Protein AF-A0A840RP05-F1 (afdb_monomer_lite)

Structure (mmCIF, N/CA/C/O backbone):
data_AF-A0A840RP05-F1
#
_entry.id   AF-A0A840RP05-F1
#
loop_
_atom_site.group_PDB
_atom_site.id
_atom_site.type_symbol
_atom_site.label_atom_id
_atom_site.label_alt_id
_atom_site.label_comp_id
_atom_site.label_asym_id
_atom_site.label_entity_id
_atom_site.label_seq_id
_atom_site.pdbx_PDB_ins_code
_atom_site.Cartn_x
_atom_site.Cartn_y
_atom_site.Cartn_z
_atom_site.occupancy
_atom_site.B_iso_or_equiv
_atom_site.auth_seq_id
_atom_site.auth_comp_id
_atom_site.auth_asym_id
_atom_site.auth_atom_id
_atom_site.pdbx_PDB_model_num
ATOM 1 N N . MET A 1 1 ? -6.472 -7.101 26.643 1.00 40.25 1 MET A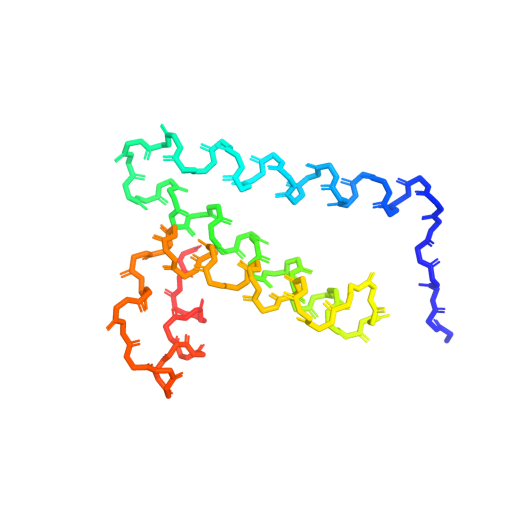 N 1
ATOM 2 C CA . MET A 1 1 ? -7.346 -5.989 26.201 1.00 40.25 1 MET A CA 1
ATOM 3 C C . MET A 1 1 ? -6.781 -5.419 24.912 1.00 40.25 1 MET A C 1
ATOM 5 O O . MET A 1 1 ? -5.646 -4.962 24.934 1.00 40.25 1 MET A O 1
ATOM 9 N N . ARG A 1 2 ? -7.523 -5.466 23.797 1.00 50.47 2 ARG A N 1
ATOM 10 C CA . ARG A 1 2 ? -7.184 -4.658 22.614 1.00 50.47 2 ARG A CA 1
ATOM 11 C C . ARG A 1 2 ? -7.415 -3.200 23.011 1.00 50.47 2 ARG A C 1
ATOM 13 O O . ARG A 1 2 ? -8.557 -2.827 23.258 1.00 50.47 2 ARG A O 1
ATOM 20 N N . LYS A 1 3 ? -6.351 -2.410 23.170 1.00 59.75 3 LYS A N 1
ATOM 21 C CA . LYS A 1 3 ? -6.505 -0.955 23.239 1.00 59.75 3 LYS A CA 1
ATOM 22 C C . LYS A 1 3 ? -6.915 -0.515 21.839 1.00 59.75 3 LYS A C 1
ATOM 24 O O . LYS A 1 3 ? -6.154 -0.705 20.895 1.00 59.75 3 LYS A O 1
ATOM 29 N N . ASN A 1 4 ? -8.146 -0.037 21.704 1.00 71.69 4 ASN A N 1
ATOM 30 C CA . ASN A 1 4 ? -8.546 0.658 20.492 1.00 71.69 4 ASN A CA 1
ATOM 31 C C . ASN A 1 4 ? -7.745 1.958 20.425 1.00 71.69 4 ASN A C 1
ATOM 33 O O . ASN A 1 4 ? -7.582 2.615 21.454 1.00 71.69 4 ASN A O 1
ATOM 37 N N . LEU A 1 5 ? -7.245 2.283 19.234 1.00 73.12 5 LEU A N 1
ATOM 38 C CA . LEU A 1 5 ? -6.557 3.544 18.981 1.00 73.12 5 LEU A CA 1
ATOM 39 C C . LEU A 1 5 ? -7.467 4.721 19.366 1.00 73.12 5 LEU A C 1
ATOM 41 O O . LEU A 1 5 ? -8.680 4.669 19.113 1.00 73.12 5 LEU A O 1
ATOM 45 N N . SER A 1 6 ? -6.893 5.770 19.953 1.00 84.31 6 SER A N 1
ATOM 46 C CA . SER A 1 6 ? -7.590 7.034 20.198 1.00 84.31 6 SER A CA 1
ATOM 47 C C . SER A 1 6 ? -8.016 7.691 18.878 1.00 84.31 6 SER A C 1
ATOM 49 O O . SER A 1 6 ? -7.620 7.269 17.788 1.00 84.31 6 SER A O 1
ATOM 51 N N . ILE A 1 7 ? -8.857 8.726 18.945 1.00 83.25 7 ILE A N 1
ATOM 52 C CA . ILE A 1 7 ? -9.263 9.463 17.739 1.00 83.25 7 ILE A CA 1
ATOM 53 C C . ILE A 1 7 ? -8.040 10.112 17.080 1.00 83.25 7 ILE A C 1
ATOM 55 O O . ILE A 1 7 ? -7.891 10.024 15.865 1.00 83.25 7 ILE A O 1
ATOM 59 N N . GLU A 1 8 ? -7.146 10.690 17.876 1.00 87.81 8 GLU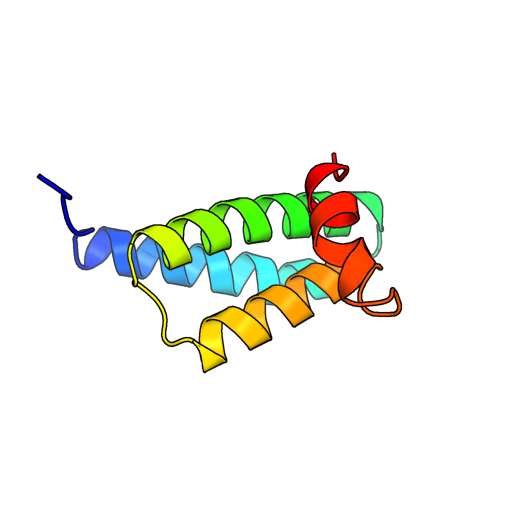 A N 1
ATOM 60 C CA . GLU A 1 8 ? -5.898 11.309 17.430 1.00 87.81 8 GLU A CA 1
ATOM 61 C C . GLU A 1 8 ? -4.975 10.285 16.760 1.00 87.81 8 GLU A C 1
ATOM 63 O O . GLU A 1 8 ? -4.486 10.525 15.659 1.00 87.81 8 GLU A O 1
ATOM 68 N N . GLU A 1 9 ? -4.800 9.105 17.364 1.00 83.25 9 GLU A N 1
ATOM 69 C CA . GLU A 1 9 ? -3.989 8.026 16.786 1.00 83.25 9 GLU A CA 1
ATOM 70 C C . GLU A 1 9 ? -4.575 7.521 15.457 1.00 83.25 9 GLU A C 1
ATOM 72 O O . GLU A 1 9 ? -3.836 7.230 14.517 1.00 83.25 9 GLU A O 1
ATOM 77 N N . ARG A 1 10 ? -5.908 7.447 15.343 1.00 81.06 10 ARG A N 1
ATOM 78 C CA . ARG A 1 10 ? -6.589 7.069 14.093 1.00 81.06 10 ARG A CA 1
ATOM 79 C C . ARG A 1 10 ? -6.454 8.136 13.012 1.00 81.06 10 ARG A C 1
ATOM 81 O O . ARG A 1 10 ? -6.326 7.780 11.843 1.00 81.06 10 ARG A O 1
ATOM 88 N N . LEU A 1 11 ? -6.505 9.416 13.381 1.00 84.88 11 LEU A N 1
ATOM 89 C CA . LEU A 1 11 ? -6.292 10.522 12.448 1.00 84.88 11 LEU A CA 1
ATOM 90 C C . LEU A 1 11 ? -4.863 10.499 11.906 1.00 84.88 11 LEU A C 1
ATOM 92 O O . LEU A 1 11 ? -4.697 10.475 10.691 1.00 84.88 11 LEU A O 1
ATOM 96 N N . LEU A 1 12 ? -3.865 10.382 12.785 1.00 86.69 12 LEU A N 1
ATOM 97 C CA . LEU A 1 12 ? -2.456 10.299 12.394 1.00 86.69 12 LEU A CA 1
ATOM 98 C C . LEU A 1 12 ? -2.167 9.070 11.517 1.00 86.69 12 LEU A C 1
ATOM 100 O O . LEU A 1 12 ? -1.447 9.155 10.523 1.00 86.69 12 LEU A O 1
ATOM 104 N N . PHE A 1 13 ? -2.760 7.923 11.856 1.00 84.62 13 PHE A N 1
ATOM 105 C CA . PHE A 1 13 ? -2.667 6.712 11.043 1.00 84.62 13 PHE A CA 1
ATOM 106 C C . PHE A 1 13 ? -3.235 6.923 9.631 1.00 84.62 13 PHE A C 1
ATOM 108 O O . PHE A 1 13 ? -2.601 6.539 8.649 1.00 84.62 13 PHE A O 1
ATOM 115 N N . ASN A 1 14 ? -4.409 7.551 9.520 1.00 84.38 14 ASN A N 1
ATOM 116 C CA . ASN A 1 14 ? -5.034 7.831 8.228 1.00 84.38 14 ASN A CA 1
ATOM 117 C C . ASN A 1 14 ? -4.252 8.872 7.415 1.00 84.38 14 ASN A C 1
ATOM 119 O O . ASN A 1 14 ? -4.119 8.700 6.209 1.00 84.38 14 ASN A O 1
ATOM 123 N N . GLU A 1 15 ? -3.728 9.917 8.055 1.00 89.44 15 GLU A N 1
ATOM 124 C CA . GLU A 1 15 ? -2.863 10.920 7.420 1.00 89.44 15 GLU A CA 1
ATOM 125 C C . GLU A 1 15 ? -1.608 10.261 6.838 1.00 89.44 15 GLU A C 1
ATOM 127 O O . GLU A 1 15 ? -1.325 10.411 5.654 1.00 89.44 15 GLU A O 1
ATOM 132 N N . THR A 1 16 ? -0.950 9.404 7.622 1.00 87.44 16 THR A N 1
ATOM 133 C CA . THR A 1 16 ? 0.240 8.663 7.177 1.00 87.44 16 THR A CA 1
ATOM 134 C C . THR A 1 16 ? -0.068 7.742 5.989 1.00 87.44 16 THR A C 1
ATOM 136 O O . THR A 1 16 ? 0.721 7.660 5.049 1.00 87.44 16 THR A O 1
ATOM 139 N N . LEU A 1 17 ? -1.218 7.050 6.004 1.00 87.94 17 LEU A N 1
ATOM 140 C CA . LEU A 1 17 ? -1.663 6.235 4.866 1.00 87.94 17 LEU A CA 1
ATOM 141 C C . LEU A 1 17 ? -1.885 7.090 3.615 1.00 87.94 17 LEU A C 1
ATOM 143 O O . LEU A 1 17 ? -1.439 6.712 2.534 1.00 87.94 17 LEU A O 1
ATOM 147 N N . LEU A 1 18 ? -2.582 8.220 3.755 1.00 88.12 18 LEU A N 1
ATOM 148 C CA . LEU A 1 18 ? -2.882 9.116 2.641 1.00 88.12 18 LEU A CA 1
ATOM 149 C C . LEU A 1 18 ? -1.608 9.701 2.036 1.00 88.12 18 LEU A C 1
ATOM 151 O O . LEU A 1 18 ? -1.466 9.672 0.816 1.00 88.12 18 LEU A O 1
ATOM 155 N N . ASP A 1 19 ? -0.666 10.149 2.862 1.00 89.12 19 ASP A N 1
ATOM 156 C CA . ASP A 1 19 ? 0.619 10.664 2.393 1.00 89.12 19 ASP A CA 1
ATOM 157 C C . ASP A 1 19 ? 1.410 9.600 1.631 1.00 89.12 19 ASP A C 1
ATOM 159 O O . ASP A 1 19 ? 1.878 9.850 0.520 1.00 89.12 19 ASP A O 1
ATOM 163 N N . ALA A 1 20 ? 1.513 8.387 2.177 1.00 88.50 20 ALA A N 1
ATOM 164 C CA . ALA A 1 20 ? 2.206 7.288 1.511 1.00 88.50 20 ALA A CA 1
ATOM 165 C C . ALA A 1 20 ? 1.597 6.971 0.132 1.00 88.50 20 ALA A C 1
ATOM 167 O O . ALA A 1 20 ? 2.324 6.733 -0.831 1.00 88.50 20 ALA A O 1
ATOM 168 N N . ILE A 1 21 ? 0.270 7.015 0.006 1.00 89.06 21 ILE A N 1
ATOM 169 C CA . ILE A 1 21 ? -0.429 6.767 -1.262 1.00 89.06 21 ILE A CA 1
ATOM 170 C C . ILE A 1 21 ? -0.214 7.907 -2.256 1.00 89.06 21 ILE A C 1
ATOM 172 O O . ILE A 1 21 ? 0.137 7.653 -3.408 1.00 89.06 21 ILE A O 1
ATOM 176 N N . LEU A 1 22 ? -0.442 9.150 -1.825 1.00 89.50 22 LEU A N 1
ATOM 177 C CA . LEU A 1 22 ? -0.395 10.323 -2.695 1.00 89.50 22 LEU A CA 1
ATOM 178 C C . LEU A 1 22 ? 1.027 10.582 -3.185 1.00 89.50 22 LEU A C 1
ATOM 180 O O . LEU A 1 22 ? 1.255 10.741 -4.383 1.00 89.50 22 LEU A O 1
ATOM 184 N N . TRP A 1 23 ? 1.991 10.587 -2.267 1.00 88.81 23 TRP A N 1
ATOM 185 C CA . TRP A 1 23 ? 3.376 10.907 -2.593 1.00 88.81 23 TRP A CA 1
ATOM 186 C C . TRP A 1 23 ? 4.119 9.714 -3.175 1.00 88.81 23 TRP A C 1
ATOM 188 O O . TRP A 1 23 ? 4.937 9.900 -4.071 1.00 88.81 23 TRP A O 1
ATOM 198 N N . GLY A 1 24 ? 3.803 8.487 -2.745 1.00 91.00 24 GLY A N 1
ATOM 199 C CA . GLY A 1 24 ? 4.440 7.278 -3.267 1.00 91.00 24 GLY A CA 1
ATOM 200 C C . GLY A 1 24 ? 4.295 7.139 -4.782 1.00 91.00 24 GLY A C 1
ATOM 201 O O . GLY A 1 24 ? 5.232 6.717 -5.455 1.00 91.00 24 GLY A O 1
ATOM 202 N N . GLN A 1 25 ? 3.152 7.544 -5.343 1.00 88.06 25 GLN A N 1
ATOM 203 C CA . GLN A 1 25 ? 2.905 7.486 -6.789 1.00 88.06 25 GLN A CA 1
ATOM 204 C C . GLN A 1 25 ? 3.748 8.479 -7.596 1.00 88.06 25 GLN A C 1
ATOM 206 O O . GLN A 1 25 ? 3.954 8.267 -8.789 1.00 88.06 25 GLN A O 1
ATOM 211 N N . LEU A 1 26 ? 4.236 9.541 -6.954 1.00 92.19 26 LEU A N 1
ATOM 212 C CA . LEU A 1 26 ? 5.031 10.599 -7.578 1.00 92.19 26 LEU A CA 1
ATOM 213 C C . LEU A 1 26 ? 6.540 10.323 -7.520 1.00 92.19 26 LEU A C 1
ATOM 215 O O . LEU A 1 26 ? 7.324 11.122 -8.024 1.00 92.19 26 LEU A O 1
ATOM 219 N N . LEU A 1 27 ? 6.960 9.217 -6.899 1.00 92.19 27 LEU A N 1
ATOM 220 C CA . LEU A 1 27 ? 8.367 8.838 -6.822 1.00 92.19 27 LEU A CA 1
ATOM 221 C C . LEU A 1 27 ? 8.816 8.159 -8.121 1.00 92.19 27 LEU A C 1
ATOM 223 O O . LEU A 1 27 ? 8.257 7.140 -8.532 1.00 92.19 27 LEU A O 1
ATOM 227 N N . ASP A 1 28 ? 9.889 8.673 -8.717 1.00 92.25 28 ASP A N 1
ATOM 228 C CA . ASP A 1 28 ? 10.458 8.115 -9.949 1.00 92.25 28 ASP A CA 1
ATOM 229 C C . ASP A 1 28 ? 11.251 6.822 -9.699 1.00 92.25 28 ASP A C 1
ATOM 231 O O . ASP A 1 28 ? 11.300 5.929 -10.550 1.00 92.25 28 ASP A O 1
ATOM 235 N N . GLU A 1 29 ? 11.877 6.688 -8.525 1.00 94.56 29 GLU A N 1
ATOM 236 C CA . GLU A 1 29 ? 12.748 5.553 -8.223 1.00 94.56 29 GLU A CA 1
ATOM 237 C C . GLU A 1 29 ? 11.936 4.328 -7.751 1.00 94.56 29 GLU A C 1
ATOM 239 O O . GLU A 1 29 ? 11.295 4.373 -6.694 1.00 94.56 29 GLU A O 1
ATOM 244 N N . PRO A 1 30 ? 12.008 3.176 -8.452 1.00 91.81 30 PRO A N 1
ATOM 245 C CA . PRO A 1 30 ? 11.280 1.966 -8.060 1.00 91.81 30 PRO A CA 1
ATOM 246 C C . PRO A 1 30 ? 11.610 1.478 -6.646 1.00 91.81 30 PRO A C 1
ATOM 248 O O . PRO A 1 30 ? 10.728 0.993 -5.946 1.00 91.81 30 PRO A O 1
ATOM 251 N N . LYS A 1 31 ? 12.861 1.642 -6.198 1.00 92.44 31 LYS A N 1
ATOM 252 C CA . LYS A 1 31 ? 13.272 1.263 -4.839 1.00 92.44 31 LYS A CA 1
ATOM 253 C C . LYS A 1 31 ? 12.562 2.091 -3.772 1.00 92.44 31 LYS A C 1
ATOM 255 O O . LYS A 1 31 ? 12.150 1.538 -2.760 1.00 92.44 31 LYS A O 1
ATOM 260 N N . GLN A 1 32 ? 12.384 3.390 -4.001 1.00 93.56 32 GLN A N 1
ATOM 261 C CA . GLN A 1 32 ? 11.682 4.257 -3.056 1.00 93.56 32 GLN A CA 1
ATOM 262 C C . GLN A 1 32 ? 10.191 3.912 -3.010 1.00 93.56 32 GLN A C 1
ATOM 264 O O . GLN A 1 32 ? 9.629 3.776 -1.927 1.00 93.56 32 GLN A O 1
ATOM 269 N N . ARG A 1 33 ? 9.569 3.660 -4.170 1.00 94.69 33 ARG A N 1
ATOM 270 C CA . ARG A 1 33 ? 8.181 3.172 -4.230 1.00 94.69 33 ARG A CA 1
ATOM 271 C C . ARG A 1 33 ? 7.994 1.840 -3.505 1.00 94.69 33 ARG A C 1
ATOM 273 O O . ARG A 1 33 ? 7.021 1.686 -2.772 1.00 94.69 33 ARG A O 1
ATOM 280 N N . ALA A 1 34 ? 8.945 0.915 -3.639 1.00 93.31 34 ALA A N 1
ATOM 281 C CA . ALA A 1 34 ? 8.932 -0.363 -2.930 1.00 93.31 34 ALA A CA 1
ATOM 282 C C . ALA A 1 34 ? 9.022 -0.199 -1.400 1.00 93.31 34 ALA A C 1
ATOM 284 O O . ALA A 1 34 ? 8.312 -0.899 -0.681 1.00 93.31 34 ALA A O 1
ATOM 285 N N . LEU A 1 35 ? 9.822 0.752 -0.901 1.00 93.06 35 LEU A N 1
ATOM 286 C CA . LEU A 1 35 ? 9.886 1.068 0.534 1.00 93.06 35 LEU A CA 1
ATOM 287 C C . LEU A 1 35 ? 8.549 1.614 1.057 1.00 93.06 35 LEU A C 1
ATOM 289 O O . LEU A 1 35 ? 8.067 1.176 2.101 1.00 93.06 35 LEU A O 1
ATOM 293 N N . ILE A 1 36 ? 7.915 2.521 0.305 1.00 94.50 36 ILE A N 1
ATOM 294 C CA . ILE A 1 36 ? 6.579 3.033 0.645 1.00 94.50 36 ILE A CA 1
ATOM 295 C C . ILE A 1 36 ? 5.545 1.902 0.631 1.00 94.50 36 ILE A C 1
ATOM 297 O O . ILE A 1 36 ? 4.732 1.798 1.549 1.00 94.50 36 ILE A O 1
ATOM 301 N N . ALA A 1 37 ? 5.594 1.015 -0.366 1.00 94.94 37 ALA A N 1
ATOM 302 C CA . ALA A 1 37 ? 4.721 -0.150 -0.425 1.00 94.94 37 ALA A CA 1
ATOM 303 C C . ALA A 1 37 ? 4.905 -1.070 0.794 1.00 94.94 37 ALA A C 1
ATOM 305 O O . ALA A 1 37 ? 3.914 -1.484 1.392 1.00 94.94 37 ALA A O 1
ATOM 306 N N . ASN A 1 38 ? 6.147 -1.339 1.216 1.00 93.75 38 ASN A N 1
ATOM 307 C CA . ASN A 1 38 ? 6.425 -2.150 2.404 1.00 93.75 38 ASN A CA 1
ATOM 308 C C . ASN A 1 38 ? 5.845 -1.523 3.688 1.00 93.75 38 ASN A C 1
ATOM 310 O O . ASN A 1 38 ? 5.180 -2.192 4.491 1.00 93.75 38 ASN A O 1
ATOM 314 N N . GLN A 1 39 ? 6.008 -0.207 3.849 1.00 92.06 39 GLN A N 1
ATOM 315 C CA . GLN A 1 39 ? 5.396 0.529 4.955 1.00 92.06 39 GLN A CA 1
ATOM 316 C C . GLN A 1 39 ? 3.862 0.432 4.921 1.00 92.06 39 GLN A C 1
ATOM 318 O O . GLN A 1 39 ? 3.239 0.158 5.952 1.00 92.06 39 GLN A O 1
ATOM 323 N N . LEU A 1 40 ? 3.252 0.590 3.741 1.00 93.69 40 LEU A N 1
ATOM 324 C CA . LEU A 1 40 ? 1.808 0.441 3.556 1.00 93.69 40 LEU A CA 1
ATOM 325 C C . LEU A 1 40 ? 1.329 -0.962 3.943 1.00 93.69 40 LEU A C 1
ATOM 327 O O . LEU A 1 40 ? 0.371 -1.067 4.706 1.00 93.69 40 LEU A O 1
ATOM 331 N N . TYR A 1 41 ? 1.994 -2.035 3.506 1.00 94.12 41 TYR A N 1
ATOM 332 C CA . TYR A 1 41 ? 1.604 -3.399 3.888 1.00 94.12 41 TYR A CA 1
ATOM 333 C C . TYR A 1 41 ? 1.640 -3.608 5.400 1.00 94.12 41 TYR A C 1
ATOM 335 O O . TYR A 1 41 ? 0.685 -4.136 5.968 1.00 94.12 41 TYR A O 1
ATOM 343 N N . THR A 1 42 ? 2.683 -3.115 6.070 1.00 90.50 42 THR A N 1
ATOM 344 C CA . THR A 1 42 ? 2.796 -3.203 7.534 1.00 90.50 42 THR A CA 1
ATOM 345 C C . THR A 1 42 ? 1.614 -2.518 8.230 1.00 90.50 42 THR A C 1
ATOM 347 O O . THR A 1 42 ? 1.021 -3.060 9.172 1.00 90.50 42 THR A O 1
ATOM 350 N N . MET A 1 43 ? 1.233 -1.331 7.751 1.00 89.12 43 MET A N 1
ATOM 351 C CA . MET A 1 43 ? 0.094 -0.579 8.278 1.00 89.12 43 MET A CA 1
ATOM 352 C C . MET A 1 43 ? -1.245 -1.261 7.974 1.00 89.12 43 MET A C 1
ATOM 354 O O . MET A 1 43 ? -2.124 -1.298 8.836 1.00 89.12 43 MET A O 1
ATOM 358 N N . LEU A 1 44 ? -1.405 -1.833 6.781 1.00 91.06 44 LEU A N 1
ATOM 359 C CA . LEU A 1 44 ? -2.626 -2.518 6.365 1.00 91.06 44 LEU A CA 1
ATOM 360 C C . LEU A 1 44 ? -2.837 -3.848 7.096 1.00 91.06 44 LEU A C 1
ATOM 362 O O . LEU A 1 44 ? -3.970 -4.149 7.482 1.00 91.06 44 LEU A O 1
ATOM 366 N N . ASP A 1 45 ? -1.769 -4.594 7.380 1.00 89.00 45 ASP A N 1
ATOM 367 C CA . ASP A 1 45 ? -1.810 -5.799 8.215 1.00 89.00 45 ASP A CA 1
ATOM 368 C C . ASP A 1 45 ? -2.214 -5.455 9.656 1.00 89.00 45 ASP A C 1
ATOM 370 O O . ASP A 1 45 ? -2.955 -6.192 10.317 1.00 89.00 45 ASP A O 1
ATOM 374 N N . ALA A 1 46 ? -1.726 -4.328 10.187 1.00 84.19 46 ALA A N 1
ATOM 375 C CA . ALA A 1 46 ? -2.180 -3.818 11.478 1.00 84.19 46 ALA A CA 1
ATOM 376 C C . ALA A 1 46 ? -3.666 -3.427 11.417 1.00 84.19 46 ALA A C 1
ATOM 378 O O . ALA A 1 46 ? -4.455 -3.874 12.253 1.00 84.19 46 ALA A O 1
ATOM 379 N N . ALA A 1 47 ? -4.077 -2.676 10.393 1.00 84.81 47 ALA A N 1
ATOM 380 C CA . ALA A 1 47 ? -5.466 -2.266 10.217 1.00 84.81 47 ALA A CA 1
ATOM 381 C C . ALA A 1 47 ? -6.430 -3.457 10.117 1.00 84.81 47 ALA A C 1
ATOM 383 O O . ALA A 1 47 ? -7.494 -3.436 10.740 1.00 84.81 47 ALA A O 1
ATOM 384 N N . GLN A 1 48 ? -6.040 -4.523 9.409 1.00 86.44 48 GLN A N 1
ATOM 385 C CA . GLN A 1 48 ? -6.829 -5.751 9.292 1.00 86.44 48 GLN A CA 1
ATOM 386 C C . GLN A 1 48 ? -7.009 -6.438 10.645 1.00 86.44 48 GLN A C 1
ATOM 388 O O . GLN A 1 48 ? -8.128 -6.768 11.035 1.00 86.44 48 GLN A O 1
ATOM 393 N N . ARG A 1 49 ? -5.913 -6.617 11.398 1.00 83.75 49 ARG A N 1
ATOM 394 C CA . ARG A 1 49 ? -5.932 -7.268 12.720 1.00 83.75 49 ARG A CA 1
ATOM 395 C C . ARG A 1 49 ? -6.815 -6.531 13.727 1.00 83.75 49 ARG A C 1
ATOM 397 O O . ARG A 1 49 ? -7.390 -7.161 14.619 1.00 83.75 49 ARG A O 1
ATOM 404 N N . HIS A 1 50 ? -6.912 -5.212 13.588 1.00 78.94 50 HIS A N 1
ATOM 405 C CA . HIS A 1 50 ? -7.685 -4.347 14.474 1.00 78.94 50 HIS A CA 1
ATOM 406 C C . HIS A 1 50 ? -9.069 -3.963 13.925 1.00 78.94 50 HIS A C 1
ATOM 408 O O . HIS A 1 50 ? -9.838 -3.338 14.652 1.00 78.94 50 HIS A O 1
ATOM 414 N N . GLY A 1 51 ? -9.411 -4.355 12.692 1.00 79.81 51 GLY A N 1
ATOM 415 C CA . GLY A 1 51 ? -10.689 -4.026 12.055 1.00 79.81 51 GLY A CA 1
ATOM 416 C C . GLY A 1 51 ? -10.921 -2.519 11.909 1.00 79.81 51 GLY A C 1
ATOM 417 O O . GLY A 1 51 ? -12.045 -2.052 12.077 1.00 79.81 51 GLY A O 1
ATOM 418 N N . THR A 1 52 ? -9.861 -1.740 11.669 1.00 80.25 52 THR A N 1
ATOM 419 C CA . THR A 1 52 ? -9.931 -0.266 11.689 1.00 80.25 52 THR A CA 1
ATOM 420 C C . THR A 1 52 ? -10.413 0.343 10.376 1.00 80.25 52 THR A C 1
ATOM 422 O O . THR A 1 52 ? -10.808 1.511 10.367 1.00 80.25 52 THR A O 1
ATOM 425 N N . LEU A 1 53 ? -10.407 -0.432 9.288 1.00 82.38 53 LEU A N 1
ATOM 426 C CA . LEU A 1 53 ? -10.809 -0.006 7.950 1.00 82.38 53 LEU A CA 1
ATOM 427 C C . LEU A 1 53 ? -11.903 -0.929 7.388 1.00 82.38 53 LEU A C 1
ATOM 429 O O . LEU A 1 53 ? -11.836 -2.142 7.593 1.00 82.38 53 LEU A O 1
ATOM 433 N N . PRO A 1 54 ? -12.888 -0.392 6.643 1.00 87.81 54 PRO A N 1
ATOM 434 C CA . PRO A 1 54 ? -13.814 -1.214 5.871 1.00 87.81 54 PRO A CA 1
ATOM 435 C C . PRO A 1 54 ? -13.071 -2.072 4.840 1.00 87.81 54 PRO A C 1
ATOM 437 O O . PRO A 1 54 ? -12.129 -1.591 4.212 1.00 87.81 54 PRO A O 1
ATOM 440 N N . GLU A 1 55 ? -13.553 -3.289 4.587 1.00 88.44 55 GLU A N 1
ATOM 441 C CA . GLU A 1 55 ? -12.921 -4.248 3.664 1.00 88.44 55 GLU A CA 1
ATOM 442 C C . GLU A 1 55 ? -12.655 -3.649 2.275 1.00 88.44 55 GLU A C 1
ATOM 444 O O . GLU A 1 55 ? -11.536 -3.705 1.784 1.00 88.44 55 GLU A O 1
ATOM 449 N N . ARG A 1 56 ? -13.632 -2.944 1.688 1.00 90.44 56 ARG A N 1
ATOM 450 C CA . ARG A 1 56 ? -13.460 -2.267 0.388 1.00 90.44 56 ARG A CA 1
ATOM 451 C C . ARG A 1 56 ? -12.302 -1.262 0.361 1.00 90.44 56 ARG A C 1
ATOM 453 O O . ARG A 1 56 ? -11.649 -1.103 -0.664 1.00 90.44 56 ARG A O 1
ATOM 460 N N . VAL A 1 57 ? -12.080 -0.557 1.475 1.00 89.19 57 VAL A N 1
ATOM 461 C CA . VAL A 1 57 ? -10.996 0.427 1.596 1.00 89.19 57 VAL A CA 1
ATOM 462 C C . VAL A 1 57 ? -9.685 -0.333 1.702 1.00 89.19 57 VAL A C 1
ATOM 464 O O . VAL A 1 57 ? -8.755 -0.056 0.962 1.00 89.19 57 VAL A O 1
ATOM 467 N N . HIS A 1 58 ? -9.648 -1.349 2.559 1.00 90.31 58 HIS A N 1
ATOM 468 C CA . HIS A 1 58 ? -8.496 -2.223 2.736 1.00 90.31 58 HIS A CA 1
ATOM 469 C C . HIS A 1 58 ? -8.029 -2.848 1.412 1.00 90.31 58 HIS A C 1
ATOM 471 O O . HIS A 1 58 ? -6.861 -2.709 1.058 1.00 90.31 58 HIS A O 1
ATOM 477 N N . THR A 1 59 ? -8.940 -3.416 0.615 1.00 91.38 59 THR A N 1
ATOM 478 C CA . THR A 1 59 ? -8.628 -3.977 -0.709 1.00 91.38 59 THR A CA 1
ATOM 479 C C . THR A 1 59 ? -8.040 -2.939 -1.667 1.00 91.38 59 THR A C 1
ATOM 481 O O . THR A 1 59 ? -7.017 -3.208 -2.296 1.00 91.38 59 THR A O 1
ATOM 484 N N . ALA A 1 60 ? -8.641 -1.749 -1.766 1.00 91.81 60 ALA A N 1
ATOM 485 C CA . ALA A 1 60 ? -8.141 -0.684 -2.640 1.00 91.81 60 ALA A CA 1
ATOM 486 C C . ALA A 1 60 ? -6.733 -0.211 -2.231 1.00 91.81 60 ALA A C 1
ATOM 488 O O . ALA A 1 60 ? -5.887 0.084 -3.080 1.00 91.81 60 ALA A O 1
ATOM 489 N N . LEU A 1 61 ? -6.457 -0.187 -0.925 1.00 92.31 61 LEU A N 1
ATOM 490 C CA . LEU A 1 61 ? -5.145 0.170 -0.398 1.00 92.31 61 LEU A CA 1
ATOM 491 C C . LEU A 1 61 ? -4.088 -0.899 -0.702 1.00 92.31 61 LEU A C 1
ATOM 493 O O . LEU A 1 61 ? -2.983 -0.538 -1.102 1.00 92.31 61 LEU A O 1
ATOM 497 N N . TYR A 1 62 ? -4.423 -2.194 -0.614 1.00 93.44 62 TYR A N 1
ATOM 498 C CA . TYR A 1 62 ? -3.511 -3.253 -1.071 1.00 93.44 62 TYR A CA 1
ATOM 499 C C . TYR A 1 62 ? -3.225 -3.160 -2.564 1.00 93.44 62 TYR A C 1
ATOM 501 O O . TYR A 1 62 ? -2.074 -3.292 -2.950 1.00 93.44 62 TYR A O 1
ATOM 509 N N . GLN A 1 63 ? -4.233 -2.898 -3.399 1.00 93.56 63 GLN A N 1
ATOM 510 C CA . GLN A 1 63 ? -4.023 -2.727 -4.842 1.00 93.56 63 GLN A CA 1
ATOM 511 C C . GLN A 1 63 ? -3.083 -1.555 -5.142 1.00 93.56 63 GLN A C 1
ATOM 513 O O . GLN A 1 63 ? -2.217 -1.649 -6.007 1.00 93.56 63 GLN A O 1
ATOM 518 N N . THR A 1 64 ? -3.224 -0.462 -4.392 1.00 93.88 64 THR A N 1
ATOM 519 C CA . THR A 1 64 ? -2.339 0.700 -4.513 1.00 93.88 64 THR A CA 1
ATOM 520 C C . THR A 1 64 ? -0.909 0.357 -4.097 1.00 93.88 64 THR A C 1
ATOM 522 O O . THR A 1 64 ? 0.035 0.687 -4.812 1.00 93.88 64 THR A O 1
ATOM 525 N N . ALA A 1 65 ? -0.736 -0.342 -2.973 1.00 95.06 65 ALA A N 1
ATOM 526 C CA . ALA A 1 65 ? 0.574 -0.804 -2.527 1.00 95.06 65 ALA A CA 1
ATOM 527 C C . ALA A 1 65 ? 1.193 -1.817 -3.512 1.00 95.06 65 ALA A C 1
ATOM 529 O O . ALA A 1 65 ? 2.392 -1.744 -3.780 1.00 95.06 65 ALA A O 1
ATOM 530 N N . ASP A 1 66 ? 0.386 -2.699 -4.113 1.00 95.44 66 ASP A N 1
ATOM 531 C CA . ASP A 1 66 ? 0.826 -3.652 -5.141 1.00 95.44 66 ASP A CA 1
ATOM 532 C C . ASP A 1 66 ? 1.359 -2.903 -6.375 1.00 95.44 66 ASP A C 1
ATOM 534 O O . ASP A 1 66 ? 2.410 -3.266 -6.906 1.00 95.44 66 ASP A O 1
ATOM 538 N N . ALA A 1 67 ? 0.691 -1.822 -6.791 1.00 94.12 67 ALA A N 1
ATOM 539 C CA . ALA A 1 67 ? 1.140 -0.974 -7.896 1.00 94.12 67 ALA A CA 1
ATOM 540 C C . ALA A 1 67 ? 2.441 -0.224 -7.566 1.00 94.12 67 ALA A C 1
ATOM 542 O O . ALA A 1 67 ? 3.349 -0.170 -8.395 1.00 94.12 67 ALA A O 1
ATOM 543 N N . LEU A 1 68 ? 2.579 0.302 -6.344 1.00 94.25 68 LEU A N 1
ATOM 544 C CA . LEU A 1 68 ? 3.821 0.937 -5.882 1.00 94.25 68 LEU A CA 1
ATOM 545 C C . LEU A 1 68 ? 4.993 -0.054 -5.833 1.00 94.25 68 LEU A C 1
ATOM 547 O O . LEU A 1 68 ? 6.111 0.288 -6.212 1.00 94.25 68 LEU A O 1
ATOM 551 N N . ALA A 1 69 ? 4.732 -1.293 -5.419 1.00 94.62 69 ALA A N 1
ATOM 552 C CA . ALA A 1 69 ? 5.714 -2.372 -5.414 1.00 94.62 69 ALA A CA 1
ATOM 553 C C . ALA A 1 69 ? 6.007 -2.950 -6.813 1.00 94.62 69 ALA A C 1
ATOM 555 O O . ALA A 1 69 ? 6.950 -3.726 -6.957 1.00 94.62 69 ALA A O 1
ATOM 556 N N . GLY A 1 70 ? 5.218 -2.603 -7.836 1.00 93.31 70 GLY A N 1
ATOM 557 C CA . GLY A 1 70 ? 5.345 -3.156 -9.186 1.00 93.31 70 GLY A CA 1
ATOM 558 C C . GLY A 1 70 ? 4.940 -4.631 -9.298 1.00 93.31 70 GLY A C 1
ATOM 559 O O . GLY A 1 70 ? 5.459 -5.343 -10.155 1.00 93.31 70 GLY A O 1
ATOM 560 N N . ILE A 1 71 ? 4.045 -5.104 -8.423 1.00 94.75 71 ILE A N 1
ATOM 561 C CA . ILE A 1 71 ? 3.544 -6.492 -8.392 1.00 94.75 71 ILE A CA 1
ATOM 562 C C . ILE A 1 71 ? 2.040 -6.589 -8.686 1.00 94.75 71 ILE A C 1
ATOM 564 O O . ILE A 1 71 ? 1.448 -7.662 -8.579 1.00 94.75 71 ILE A O 1
ATOM 568 N N . ASP A 1 72 ? 1.404 -5.483 -9.058 1.00 92.62 72 ASP A N 1
ATOM 569 C CA . ASP A 1 72 ? -0.012 -5.398 -9.429 1.00 92.62 72 ASP A CA 1
ATOM 570 C C . ASP A 1 72 ? -0.386 -6.346 -10.575 1.00 92.62 72 ASP A C 1
ATOM 572 O O . ASP A 1 72 ? -1.440 -6.984 -10.535 1.00 92.62 72 ASP A O 1
ATOM 576 N N . SER A 1 73 ? 0.521 -6.490 -11.542 1.00 92.06 73 SER A N 1
ATOM 577 C CA . SER A 1 73 ? 0.404 -7.398 -12.687 1.00 92.06 73 SER A CA 1
ATOM 578 C C . SER A 1 73 ? 0.656 -8.877 -12.358 1.00 92.06 73 SER A C 1
ATOM 580 O O . SER A 1 73 ? 0.406 -9.745 -13.196 1.00 92.06 73 SER A O 1
ATOM 582 N N . CYS A 1 74 ? 1.144 -9.196 -11.155 1.00 93.12 74 CYS A N 1
ATOM 583 C CA . CYS A 1 74 ? 1.388 -10.578 -10.748 1.00 93.12 74 CYS A CA 1
ATOM 584 C C . CYS A 1 74 ? 0.078 -11.300 -10.376 1.00 93.12 74 CYS A C 1
ATOM 586 O O . CYS A 1 74 ? -0.863 -10.671 -9.891 1.00 93.12 74 CYS A O 1
ATOM 588 N N . PRO A 1 75 ? 0.007 -12.636 -10.530 1.00 94.25 75 PRO A N 1
ATOM 589 C CA . PRO A 1 75 ? -1.129 -13.426 -10.059 1.00 94.25 75 PRO A CA 1
ATOM 590 C C . PRO A 1 75 ? -1.388 -13.235 -8.561 1.00 94.25 75 PRO A C 1
ATOM 592 O O . PRO A 1 75 ? -0.451 -13.276 -7.761 1.00 94.25 75 PRO A O 1
ATOM 595 N N . ASP A 1 76 ? -2.660 -13.132 -8.163 1.00 91.25 76 ASP A N 1
ATOM 596 C CA . ASP A 1 76 ? -3.049 -12.914 -6.760 1.00 91.25 76 ASP A CA 1
ATOM 597 C C . ASP A 1 76 ? -2.497 -13.982 -5.808 1.00 91.25 76 ASP A C 1
ATOM 599 O O . ASP A 1 76 ? -2.129 -13.673 -4.677 1.00 91.25 76 ASP A O 1
ATOM 603 N N . ALA A 1 77 ? -2.355 -15.223 -6.283 1.00 92.81 77 ALA A N 1
ATOM 604 C CA . ALA A 1 77 ? -1.770 -16.318 -5.512 1.00 92.81 77 ALA A CA 1
ATOM 605 C C . ALA A 1 77 ? -0.299 -16.076 -5.115 1.00 92.81 77 ALA A C 1
ATOM 607 O O . ALA A 1 77 ? 0.155 -16.622 -4.114 1.00 92.81 77 ALA A O 1
ATOM 608 N N . LEU A 1 78 ? 0.443 -15.265 -5.879 1.00 93.00 78 LEU A N 1
ATOM 609 C CA . LEU A 1 78 ? 1.854 -14.959 -5.618 1.00 93.00 78 LEU A CA 1
ATOM 610 C C . LEU A 1 78 ? 2.045 -13.683 -4.793 1.00 93.00 78 LEU A C 1
ATOM 612 O O . LEU A 1 78 ? 3.077 -13.533 -4.136 1.00 93.00 78 LEU A O 1
ATOM 616 N N . LYS A 1 79 ? 1.064 -12.772 -4.792 1.00 92.31 79 LYS A N 1
ATOM 617 C CA . LYS A 1 79 ? 1.172 -11.471 -4.116 1.00 92.31 79 LYS A CA 1
ATOM 618 C C . LYS A 1 79 ? 1.540 -11.583 -2.631 1.00 92.31 79 LYS A C 1
ATOM 620 O O . LYS A 1 79 ? 2.448 -10.864 -2.231 1.00 92.31 79 LYS A O 1
ATOM 625 N N . PRO A 1 80 ? 0.960 -12.483 -1.808 1.00 91.50 80 PRO A N 1
ATOM 626 C CA . PRO A 1 80 ? 1.359 -12.612 -0.403 1.00 91.50 80 PRO A CA 1
ATOM 627 C C . PRO A 1 80 ? 2.855 -12.902 -0.222 1.00 91.50 80 PRO A C 1
ATOM 629 O O . PRO A 1 80 ? 3.509 -12.282 0.613 1.00 91.50 80 PRO A O 1
ATOM 632 N N . THR A 1 81 ? 3.413 -13.796 -1.042 1.00 93.12 81 THR A N 1
ATOM 633 C CA . THR A 1 81 ? 4.842 -14.130 -1.010 1.00 93.12 81 THR A CA 1
ATOM 634 C C . THR A 1 81 ? 5.698 -12.952 -1.468 1.00 93.12 81 THR A C 1
ATOM 636 O O . THR A 1 81 ? 6.688 -12.626 -0.817 1.00 93.12 81 THR A O 1
ATOM 639 N N . LEU A 1 82 ? 5.302 -12.271 -2.546 1.00 91.88 82 LEU A N 1
ATOM 640 C CA . LEU A 1 82 ? 6.036 -11.118 -3.073 1.00 91.88 82 LEU A CA 1
ATOM 641 C C . LEU A 1 82 ? 6.044 -9.937 -2.095 1.00 91.88 82 LEU A C 1
ATOM 643 O O . LEU A 1 82 ? 7.091 -9.333 -1.890 1.00 91.88 82 LEU A O 1
ATOM 647 N N . ARG A 1 83 ? 4.917 -9.662 -1.428 1.00 93.25 83 ARG A N 1
ATOM 648 C CA . ARG A 1 83 ? 4.810 -8.628 -0.384 1.00 93.25 83 ARG A CA 1
ATOM 649 C C . ARG A 1 83 ? 5.797 -8.870 0.755 1.00 93.25 83 ARG A C 1
ATOM 651 O O . ARG A 1 83 ? 6.454 -7.937 1.194 1.00 93.25 83 ARG A O 1
ATOM 658 N N . SER A 1 84 ? 5.948 -10.125 1.184 1.00 88.12 84 SER A N 1
ATOM 659 C CA . SER A 1 84 ? 6.886 -10.502 2.252 1.00 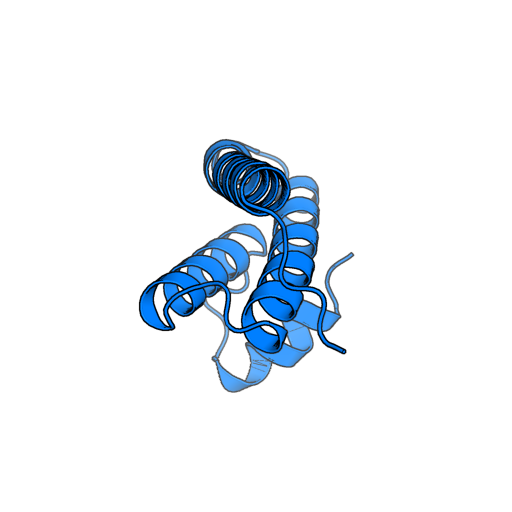88.12 84 SER A CA 1
ATOM 660 C C . SER A 1 84 ? 8.367 -10.454 1.855 1.00 88.12 84 SER A C 1
ATOM 662 O O . SER A 1 84 ? 9.229 -10.556 2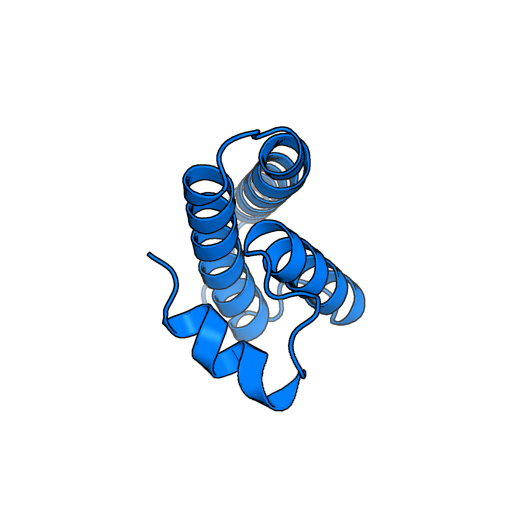.724 1.00 88.12 84 SER A O 1
ATOM 664 N N . ALA A 1 85 ? 8.666 -10.323 0.560 1.00 88.06 85 ALA A N 1
ATOM 665 C CA . ALA A 1 85 ? 10.024 -10.288 0.022 1.00 88.06 85 ALA A CA 1
ATOM 666 C C . ALA A 1 85 ? 10.516 -8.864 -0.305 1.00 88.06 85 ALA A C 1
ATOM 668 O O . ALA A 1 85 ? 11.635 -8.708 -0.797 1.00 88.06 85 ALA A O 1
ATOM 669 N N . LEU A 1 86 ? 9.688 -7.838 -0.077 1.00 85.19 86 LEU A N 1
ATOM 670 C CA . LEU A 1 86 ? 10.062 -6.441 -0.292 1.00 85.19 86 LEU A CA 1
ATOM 671 C C . LEU A 1 86 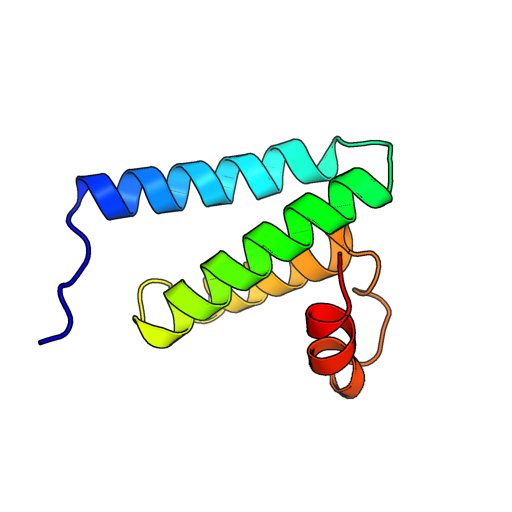? 11.057 -5.951 0.780 1.00 85.19 86 LEU A C 1
ATOM 673 O O . LEU A 1 86 ? 11.018 -6.445 1.908 1.00 85.19 86 LEU A O 1
ATOM 677 N N . PRO A 1 87 ? 11.957 -5.016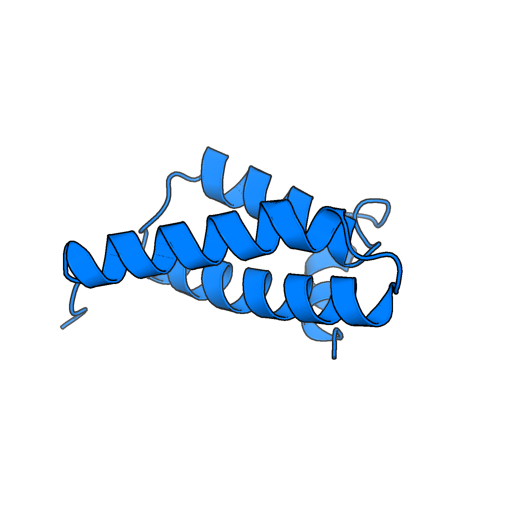 0.414 1.00 72.88 87 PRO A N 1
ATOM 678 C CA . PRO A 1 87 ? 13.005 -4.496 1.294 1.00 72.88 87 PRO A CA 1
ATOM 679 C C . PRO A 1 87 ? 12.468 -3.672 2.465 1.00 72.88 87 PRO A C 1
ATOM 681 O O . PRO A 1 87 ? 11.436 -2.982 2.293 1.00 72.88 87 PRO A O 1
#

Foldseek 3Di:
DPDDDDPVRLVVLVVLLVCLLVVLVVDPDLLSLLVSLLVLVVSLVVCVVNVVDDPVVSVVSNCSSCVSNVNNPPDPVCSVVSSVVGD

pLDDT: mean 87.99, std 8.88, range [40.25, 95.44]

Sequence (87 aa):
MRKNLSIEERLLFNETLLDAILWGQLLDEPKQRALIANQLYTMLDAAQRHGTLPERVHTALYQTADALAGIDSCPDALKPTLRSALP

Secondary structure (DSSP, 8-state):
---PPPHHHHHHHHHHHHHHHHHHTT---HHHHHHHHHHHHHHHHHHHHHT-S-HHHHHHHHHHHHHHHT-TTS-TTTHHHHHHT--

Organism: NCBI:txid728004

Radius of gyration: 13.19 Å; chains: 1; bounding box: 27×28×39 Å